Protein AF-A0A7C3HI53-F1 (afdb_monomer_lite)

pLDDT: mean 80.11, std 14.64, range [49.25, 96.56]

Radius of gyration: 20.48 Å; chains: 1; bounding box: 48×23×62 Å

Structure (mmCIF, N/CA/C/O backbone):
data_AF-A0A7C3HI53-F1
#
_entry.id   AF-A0A7C3HI53-F1
#
loop_
_atom_site.group_PDB
_atom_site.id
_atom_site.type_symbol
_atom_site.label_atom_id
_atom_site.label_alt_id
_atom_site.label_comp_id
_atom_site.label_asym_id
_atom_site.label_entity_id
_atom_site.label_seq_id
_atom_site.pdbx_PDB_ins_code
_atom_site.Cartn_x
_atom_site.Cartn_y
_atom_site.Cartn_z
_atom_site.occupancy
_atom_site.B_iso_or_equiv
_atom_site.auth_seq_id
_atom_site.auth_comp_id
_atom_site.auth_asym_id
_atom_site.auth_atom_id
_atom_site.pdbx_PDB_model_num
ATOM 1 N N . MET A 1 1 ? -2.998 -5.443 30.374 1.00 55.50 1 MET A N 1
ATOM 2 C CA . MET A 1 1 ? -2.233 -5.580 29.111 1.00 55.50 1 MET A CA 1
ATOM 3 C C . MET A 1 1 ? -2.636 -6.812 28.301 1.00 55.50 1 MET A C 1
ATOM 5 O O . MET A 1 1 ? -2.630 -6.747 27.083 1.00 55.50 1 MET A O 1
ATOM 9 N N . THR A 1 2 ? -3.048 -7.914 28.930 1.00 62.66 2 THR A N 1
ATOM 10 C CA . THR A 1 2 ? -3.534 -9.122 28.234 1.00 62.66 2 THR A CA 1
ATOM 11 C C . THR A 1 2 ? -4.876 -8.930 27.520 1.00 62.66 2 THR A C 1
ATOM 13 O O . THR A 1 2 ? -5.059 -9.437 26.419 1.00 62.66 2 THR A O 1
ATOM 16 N N . THR A 1 3 ? -5.798 -8.142 28.078 1.00 60.59 3 THR A N 1
ATOM 17 C CA . THR A 1 3 ? -7.141 -7.946 27.502 1.00 60.59 3 THR A CA 1
ATOM 18 C C . THR A 1 3 ? -7.122 -7.227 26.149 1.00 60.59 3 THR A C 1
ATOM 20 O O . THR A 1 3 ? -7.861 -7.604 25.247 1.00 60.59 3 THR A O 1
ATOM 23 N N . THR A 1 4 ? -6.245 -6.233 25.970 1.00 62.47 4 THR A N 1
ATOM 24 C CA . THR A 1 4 ? -6.103 -5.484 24.709 1.00 62.47 4 THR A CA 1
ATOM 25 C C . THR A 1 4 ? -5.615 -6.373 23.564 1.00 62.47 4 THR A C 1
ATOM 27 O O . THR A 1 4 ? -6.166 -6.300 22.472 1.00 62.47 4 THR A O 1
ATOM 30 N N . LEU A 1 5 ? -4.659 -7.274 23.825 1.00 67.00 5 LEU A N 1
ATOM 31 C CA . LEU A 1 5 ? -4.148 -8.223 22.825 1.00 67.00 5 LEU A CA 1
ATOM 32 C C . LEU A 1 5 ? -5.212 -9.234 22.378 1.00 67.00 5 LEU A C 1
ATOM 34 O O . LEU A 1 5 ? -5.300 -9.546 21.192 1.00 67.00 5 LEU A O 1
ATOM 38 N N . ILE A 1 6 ? -6.048 -9.707 23.307 1.00 68.62 6 ILE A N 1
ATOM 39 C CA . ILE A 1 6 ? -7.144 -10.636 22.996 1.00 68.62 6 ILE A CA 1
ATOM 40 C C . ILE A 1 6 ? -8.153 -9.972 22.050 1.00 68.62 6 ILE A C 1
ATOM 42 O O . ILE A 1 6 ? -8.532 -10.569 21.045 1.00 68.62 6 ILE A O 1
ATOM 46 N N . PHE A 1 7 ? -8.544 -8.720 22.313 1.00 62.34 7 PHE A N 1
ATOM 47 C CA . PHE A 1 7 ? -9.452 -7.984 21.426 1.00 62.34 7 PHE A CA 1
ATOM 48 C C . PHE A 1 7 ? -8.843 -7.710 20.046 1.00 62.34 7 PHE A C 1
ATOM 50 O O . PHE A 1 7 ? -9.544 -7.819 19.039 1.00 62.34 7 PHE A O 1
ATOM 57 N N . THR A 1 8 ? -7.541 -7.425 19.969 1.00 66.56 8 THR A N 1
ATOM 58 C CA . THR A 1 8 ? -6.834 -7.287 18.688 1.00 66.56 8 THR A CA 1
ATOM 59 C C . THR A 1 8 ? -6.851 -8.596 17.889 1.00 66.56 8 THR A C 1
ATOM 61 O O . THR A 1 8 ? -7.202 -8.586 16.710 1.00 66.56 8 THR A O 1
ATOM 64 N N . GLN A 1 9 ? -6.566 -9.740 18.522 1.00 67.62 9 GLN A N 1
ATOM 65 C CA . GLN A 1 9 ? -6.62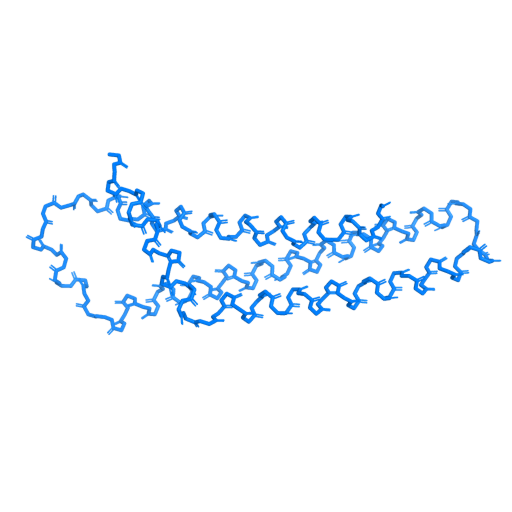5 -11.053 17.863 1.00 67.62 9 GLN A CA 1
ATOM 66 C C . GLN A 1 9 ? -8.045 -11.430 17.420 1.00 67.62 9 GLN A C 1
ATOM 68 O O . GLN A 1 9 ? -8.224 -11.962 16.324 1.00 67.62 9 GLN A O 1
ATOM 73 N N . LEU A 1 10 ? -9.055 -11.129 18.241 1.00 64.81 10 LEU A N 1
ATOM 74 C CA . LEU A 1 10 ? -10.459 -11.336 17.885 1.00 64.81 10 LEU A CA 1
ATOM 75 C C . LEU A 1 10 ? -10.852 -10.482 16.676 1.00 64.81 10 LEU A C 1
ATOM 77 O O . LEU A 1 10 ? -11.425 -11.017 15.736 1.00 64.81 10 LEU A O 1
ATOM 81 N N . THR A 1 11 ? -10.453 -9.209 16.641 1.00 68.62 11 THR A N 1
ATOM 82 C CA . THR A 1 11 ? -10.722 -8.301 15.510 1.00 68.62 11 THR A CA 1
ATOM 83 C C . THR A 1 11 ? -10.083 -8.804 14.211 1.00 68.62 11 THR A C 1
ATOM 85 O O . THR A 1 11 ? -10.726 -8.804 13.162 1.00 68.62 11 THR A O 1
ATOM 88 N N . ILE A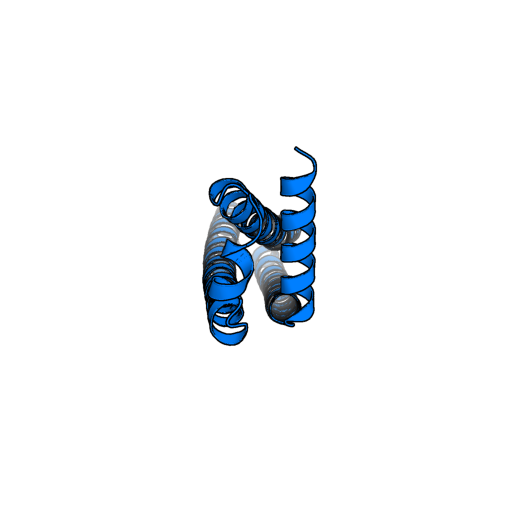 1 12 ? -8.839 -9.294 14.269 1.00 64.19 12 ILE A N 1
ATOM 89 C CA . ILE A 1 12 ? -8.154 -9.884 13.105 1.00 64.19 12 ILE A CA 1
ATOM 90 C C . ILE A 1 12 ? -8.906 -11.126 12.607 1.00 64.19 12 ILE A C 1
ATOM 92 O O . ILE A 1 12 ? -9.104 -11.302 11.403 1.00 64.19 12 ILE A O 1
ATOM 96 N N . ARG A 1 13 ? -9.367 -11.976 13.529 1.00 63.66 13 ARG A N 1
ATOM 97 C CA . ARG A 1 13 ? -10.094 -13.207 13.196 1.00 63.66 13 ARG A CA 1
ATOM 98 C C . ARG A 1 13 ? -11.494 -12.929 12.640 1.00 63.66 13 ARG A C 1
ATOM 100 O O . ARG A 1 13 ? -11.934 -13.618 11.720 1.00 63.66 13 ARG A O 1
ATOM 107 N N . GLU A 1 14 ? -12.158 -11.901 13.158 1.00 66.38 14 GLU A N 1
ATOM 108 C CA . GLU A 1 14 ? -13.433 -11.368 12.668 1.00 66.38 14 GLU A CA 1
ATOM 109 C C . GLU A 1 14 ? -13.286 -10.865 11.222 1.00 66.38 14 GLU A C 1
ATOM 111 O O . GLU A 1 14 ? -14.038 -11.269 10.331 1.00 66.38 14 GLU A O 1
ATOM 116 N N . ALA A 1 15 ? -12.252 -10.057 10.960 1.00 60.00 15 ALA A N 1
ATOM 117 C CA . ALA A 1 15 ? -11.953 -9.522 9.633 1.00 60.00 15 ALA A CA 1
ATOM 118 C C . ALA A 1 15 ? -11.625 -10.633 8.616 1.00 60.00 15 ALA A C 1
ATOM 120 O O . ALA A 1 15 ? -12.084 -10.582 7.473 1.00 60.00 15 ALA A O 1
ATOM 121 N N . GLN A 1 16 ? -10.899 -11.680 9.031 1.00 61.50 16 GLN A N 1
ATOM 122 C CA . GLN A 1 16 ? -10.616 -12.847 8.184 1.00 61.50 16 GLN A CA 1
ATOM 123 C C . GLN A 1 16 ? -11.876 -13.644 7.822 1.00 61.50 16 GLN A C 1
ATOM 125 O O . GLN A 1 16 ? -11.993 -14.129 6.694 1.00 61.50 16 GLN A O 1
ATOM 130 N N . ARG A 1 17 ? -12.839 -13.768 8.745 1.00 61.97 17 ARG A N 1
ATOM 131 C CA . ARG A 1 17 ? -14.092 -14.501 8.500 1.00 61.97 17 ARG A CA 1
ATOM 132 C C . ARG A 1 17 ? -15.004 -13.815 7.488 1.00 61.97 17 ARG A C 1
ATOM 134 O O . ARG A 1 17 ? -15.719 -14.505 6.765 1.00 61.97 17 ARG A O 1
ATOM 141 N N . ARG A 1 18 ? -14.959 -12.484 7.390 1.00 64.19 18 ARG A N 1
ATOM 142 C CA . ARG A 1 18 ? -15.847 -11.700 6.513 1.00 64.19 18 ARG A CA 1
ATOM 143 C C . ARG A 1 18 ? -15.482 -11.750 5.021 1.00 64.19 18 ARG A C 1
ATOM 145 O O . ARG A 1 18 ? -16.120 -11.062 4.236 1.00 64.19 18 ARG A O 1
ATOM 152 N N . LYS A 1 19 ? -14.494 -12.551 4.593 1.00 71.75 19 LYS A N 1
ATOM 153 C CA . LYS A 1 19 ? -13.991 -12.676 3.199 1.00 71.75 19 LYS A CA 1
ATOM 154 C C . LYS A 1 19 ? -13.421 -11.391 2.567 1.00 71.75 19 LYS A C 1
ATOM 156 O O . LYS A 1 19 ? -12.681 -11.501 1.597 1.00 71.75 19 LYS A O 1
ATOM 161 N N . ILE A 1 20 ? -13.675 -10.205 3.121 1.00 75.69 20 ILE A N 1
ATOM 162 C CA . ILE A 1 20 ? -13.203 -8.905 2.607 1.00 75.69 20 ILE A CA 1
ATOM 163 C C . ILE A 1 20 ? -11.673 -8.865 2.498 1.00 75.69 20 ILE A C 1
ATOM 165 O O . ILE A 1 20 ? -11.146 -8.450 1.469 1.00 75.69 20 ILE A O 1
ATOM 169 N N . LEU A 1 21 ? -10.958 -9.379 3.510 1.00 77.56 21 LEU A N 1
ATOM 170 C CA . LEU A 1 21 ? -9.494 -9.472 3.465 1.00 77.56 21 LEU A CA 1
ATOM 171 C C . LEU A 1 21 ? -9.003 -10.338 2.297 1.00 77.56 21 LEU A C 1
ATOM 173 O O . LEU A 1 21 ? -8.042 -9.973 1.629 1.00 77.56 21 LEU A O 1
ATOM 177 N N . TRP A 1 22 ? -9.680 -11.456 2.018 1.00 82.75 22 TRP A N 1
ATOM 178 C CA . TRP A 1 22 ? -9.333 -12.336 0.899 1.00 82.75 22 TRP A CA 1
ATOM 179 C C . TRP A 1 22 ? -9.588 -11.676 -0.452 1.00 82.75 22 TRP A C 1
ATOM 181 O O . TRP A 1 22 ? -8.764 -11.811 -1.351 1.00 82.75 22 TRP A O 1
ATOM 191 N N . VAL A 1 23 ? -10.691 -10.934 -0.585 1.00 85.44 23 VAL A N 1
ATOM 192 C CA . VAL A 1 23 ? -11.004 -10.188 -1.811 1.00 85.44 23 VAL A CA 1
ATOM 193 C C . VAL A 1 23 ? -9.932 -9.139 -2.088 1.00 85.44 23 VAL A C 1
ATOM 195 O O . VAL A 1 23 ? -9.406 -9.091 -3.196 1.00 85.44 23 VAL A O 1
ATOM 198 N N . GLY A 1 24 ? -9.556 -8.334 -1.091 1.00 86.56 24 GLY A N 1
ATOM 199 C CA . GLY A 1 24 ? -8.542 -7.304 -1.309 1.00 86.56 24 GLY A CA 1
ATOM 200 C C . GLY A 1 24 ? -7.119 -7.856 -1.460 1.00 86.56 24 GLY A C 1
ATOM 201 O O . GLY A 1 24 ? -6.327 -7.275 -2.201 1.00 86.56 24 GLY A O 1
ATOM 202 N N . LEU A 1 25 ? -6.799 -9.004 -0.849 1.00 88.44 25 LEU A N 1
ATOM 203 C CA . LEU A 1 25 ? -5.537 -9.709 -1.097 1.00 88.44 25 LEU A CA 1
ATOM 204 C C . LEU A 1 25 ? -5.482 -10.261 -2.526 1.00 88.44 25 LEU A C 1
ATOM 206 O O . LEU A 1 25 ? -4.480 -10.072 -3.208 1.00 88.44 25 LEU A O 1
ATOM 210 N N . LEU A 1 26 ? -6.568 -10.872 -3.010 1.00 92.06 26 LEU A N 1
ATOM 211 C CA . LEU A 1 26 ? -6.673 -11.344 -4.391 1.00 92.06 26 LEU A CA 1
ATOM 212 C C . LEU A 1 26 ? -6.565 -10.184 -5.389 1.00 92.06 26 LEU A C 1
ATOM 214 O O . LEU A 1 26 ? -5.802 -10.272 -6.343 1.00 92.06 26 LEU A O 1
ATOM 218 N N . MET A 1 27 ? -7.267 -9.078 -5.139 1.00 91.38 27 MET A N 1
ATOM 219 C CA . MET A 1 27 ? -7.200 -7.874 -5.970 1.00 91.38 27 MET A CA 1
ATOM 220 C C . MET A 1 27 ? -5.789 -7.270 -5.990 1.00 91.38 27 MET A C 1
ATOM 222 O O . MET A 1 27 ? -5.293 -6.909 -7.054 1.00 91.38 27 MET A O 1
ATOM 226 N N . GLY A 1 28 ? -5.111 -7.238 -4.839 1.00 93.31 28 GLY A N 1
ATOM 227 C CA . GLY A 1 28 ? -3.718 -6.809 -4.741 1.00 93.31 28 GLY A CA 1
ATOM 228 C C . GLY A 1 28 ? -2.748 -7.723 -5.492 1.00 93.31 28 GLY A C 1
ATOM 229 O O . GLY A 1 28 ? -1.856 -7.242 -6.181 1.00 93.31 28 GLY A O 1
ATOM 230 N N . LEU A 1 29 ? -2.951 -9.040 -5.419 1.00 95.00 29 LEU A N 1
ATOM 231 C CA . LEU A 1 29 ? -2.136 -10.022 -6.134 1.00 95.00 29 LEU A CA 1
ATOM 232 C C . LEU A 1 29 ? -2.326 -9.909 -7.652 1.00 95.00 29 LEU A C 1
ATOM 234 O O . LEU A 1 29 ? -1.346 -9.909 -8.393 1.00 95.00 29 LEU A O 1
ATOM 238 N N . VAL A 1 30 ? -3.570 -9.749 -8.113 1.00 96.31 30 VAL A N 1
ATOM 239 C CA . VAL A 1 30 ? -3.880 -9.493 -9.528 1.00 96.31 30 VAL A CA 1
ATOM 240 C C . VAL A 1 30 ? -3.215 -8.201 -9.999 1.00 96.31 30 VAL A C 1
ATOM 242 O O . VAL A 1 30 ? -2.595 -8.194 -11.059 1.00 96.31 30 VAL A O 1
ATOM 245 N N . PHE A 1 31 ? -3.291 -7.130 -9.205 1.00 95.69 31 PHE A N 1
ATOM 246 C CA . PHE A 1 31 ? -2.610 -5.874 -9.510 1.00 95.69 31 PHE A CA 1
ATOM 247 C C . PHE A 1 31 ? -1.092 -6.063 -9.649 1.00 95.69 31 PHE A C 1
ATOM 249 O O . PHE A 1 31 ? -0.531 -5.659 -10.663 1.00 95.69 31 PHE A O 1
ATOM 256 N N . LEU A 1 32 ? -0.439 -6.725 -8.686 1.00 95.81 32 LEU A N 1
ATOM 257 C CA . LEU A 1 32 ? 1.004 -6.983 -8.736 1.00 95.81 32 LEU A CA 1
ATOM 258 C C . LEU A 1 32 ? 1.399 -7.827 -9.952 1.00 95.81 32 LEU A C 1
ATOM 260 O O . LEU A 1 32 ? 2.393 -7.524 -10.602 1.00 95.81 32 LEU A O 1
ATOM 264 N N . ALA A 1 33 ? 0.613 -8.851 -10.294 1.00 96.12 33 ALA A N 1
ATOM 265 C CA . ALA A 1 33 ? 0.869 -9.681 -11.467 1.00 96.12 33 ALA A CA 1
ATOM 266 C C . ALA A 1 33 ? 0.765 -8.873 -12.770 1.00 96.12 33 ALA A C 1
ATOM 268 O O . ALA A 1 33 ? 1.651 -8.953 -13.618 1.00 96.12 33 ALA A O 1
ATOM 269 N N . LEU A 1 34 ? -0.287 -8.061 -12.918 1.00 95.75 34 LEU A N 1
ATOM 270 C CA . LEU A 1 34 ? -0.458 -7.195 -14.086 1.00 95.75 34 LEU A CA 1
ATOM 271 C C . LEU A 1 34 ? 0.655 -6.148 -14.182 1.00 95.75 34 LEU A C 1
ATOM 273 O O . LEU A 1 34 ? 1.192 -5.930 -15.267 1.00 95.75 34 LEU A O 1
ATOM 277 N N . PHE A 1 35 ? 1.025 -5.537 -13.054 1.00 94.88 35 PHE A N 1
ATOM 278 C CA . PHE A 1 35 ? 2.112 -4.566 -12.999 1.00 94.88 35 PHE A CA 1
ATOM 279 C C . PHE A 1 35 ? 3.453 -5.213 -13.362 1.00 94.88 35 PHE A C 1
ATOM 281 O O . PHE A 1 35 ? 4.169 -4.666 -14.189 1.00 94.88 35 PHE A O 1
ATOM 288 N N . ALA A 1 36 ? 3.764 -6.399 -12.827 1.00 94.94 36 ALA A N 1
ATOM 289 C CA . ALA A 1 36 ? 4.985 -7.139 -13.151 1.00 94.94 36 ALA A CA 1
ATOM 290 C C . ALA A 1 36 ? 5.091 -7.466 -14.642 1.00 94.94 36 ALA A C 1
ATOM 292 O O . ALA A 1 36 ? 6.132 -7.245 -15.257 1.00 94.94 36 ALA A O 1
ATOM 293 N N . VAL A 1 37 ? 4.000 -7.956 -15.234 1.00 95.44 37 VAL A N 1
ATOM 294 C CA . VAL A 1 37 ? 3.953 -8.284 -16.661 1.00 95.44 37 VAL A CA 1
ATOM 295 C C . VAL A 1 37 ? 4.123 -7.021 -17.510 1.00 95.44 37 VAL A C 1
ATOM 297 O O . VAL A 1 37 ? 4.955 -7.002 -18.414 1.00 95.44 37 VAL A O 1
ATOM 300 N N . GLY A 1 38 ? 3.383 -5.951 -17.201 1.00 92.88 38 GLY A N 1
ATOM 301 C CA . GLY A 1 38 ? 3.497 -4.677 -17.913 1.00 92.88 38 GLY A CA 1
ATOM 302 C C . GLY A 1 38 ? 4.895 -4.067 -17.803 1.00 92.88 38 GLY A C 1
ATOM 303 O O . GLY A 1 38 ? 5.469 -3.663 -18.811 1.00 92.88 38 GLY A O 1
ATOM 304 N N . PHE A 1 39 ? 5.468 -4.066 -16.600 1.00 93.00 39 PHE A N 1
ATOM 305 C CA . PHE A 1 39 ? 6.813 -3.564 -16.338 1.00 93.00 39 PHE A CA 1
ATOM 306 C C . PHE A 1 39 ? 7.871 -4.350 -17.120 1.00 93.00 39 PHE A C 1
ATOM 308 O O . PHE A 1 39 ? 8.700 -3.744 -17.794 1.00 93.00 39 PHE A O 1
ATOM 315 N N . HIS A 1 40 ? 7.792 -5.686 -17.121 1.00 92.62 40 HIS A N 1
ATOM 316 C CA . HIS A 1 40 ? 8.723 -6.537 -17.861 1.00 92.62 40 HIS A CA 1
ATOM 317 C C . HIS A 1 40 ? 8.715 -6.246 -19.368 1.00 92.62 40 HIS A C 1
ATOM 319 O O . HIS A 1 40 ? 9.779 -6.109 -19.968 1.00 92.62 40 HIS A O 1
ATOM 325 N N . TYR A 1 41 ? 7.532 -6.111 -19.977 1.00 92.69 41 TYR A N 1
ATOM 326 C CA . TYR A 1 41 ? 7.433 -5.799 -21.406 1.00 92.69 41 TYR A CA 1
ATOM 327 C C . TYR A 1 41 ? 7.953 -4.404 -21.746 1.00 92.69 41 TYR A C 1
ATOM 329 O O . TYR A 1 41 ? 8.602 -4.244 -22.776 1.00 92.69 41 TYR A O 1
ATOM 337 N N . ILE A 1 42 ? 7.691 -3.408 -20.893 1.00 90.62 42 ILE A N 1
ATOM 338 C CA . ILE A 1 42 ? 8.186 -2.048 -21.118 1.00 90.62 42 ILE A CA 1
ATOM 339 C C . ILE A 1 42 ? 9.713 -2.042 -21.048 1.00 90.62 42 ILE A C 1
ATOM 341 O O . ILE A 1 42 ? 10.351 -1.630 -22.010 1.00 90.62 42 ILE A O 1
ATOM 345 N N . VAL A 1 43 ? 10.302 -2.566 -19.968 1.00 88.06 43 VAL A N 1
ATOM 346 C CA . VAL A 1 43 ? 11.763 -2.590 -19.781 1.00 88.06 43 VAL A CA 1
ATOM 347 C C . VAL A 1 43 ? 12.467 -3.363 -20.902 1.00 88.06 43 VAL A C 1
ATOM 349 O O . VAL A 1 43 ? 13.458 -2.879 -21.444 1.00 88.06 43 VAL A O 1
ATOM 352 N N . ALA A 1 44 ? 11.922 -4.509 -21.325 1.00 88.81 44 ALA A N 1
ATOM 353 C CA . ALA A 1 44 ? 12.495 -5.302 -22.416 1.00 88.81 44 ALA A CA 1
ATOM 354 C C . ALA A 1 44 ? 12.528 -4.563 -23.769 1.00 88.81 44 ALA A C 1
ATOM 356 O O . ALA A 1 44 ? 13.374 -4.857 -24.618 1.00 88.81 44 ALA A O 1
ATOM 357 N N . GLU A 1 45 ? 11.602 -3.628 -23.989 1.00 87.25 45 GLU A N 1
ATOM 358 C CA . GLU A 1 45 ? 11.596 -2.780 -25.180 1.00 87.25 45 GLU A CA 1
ATOM 359 C C . GLU A 1 45 ? 12.548 -1.586 -25.022 1.00 87.25 45 GLU A C 1
ATOM 361 O O . GLU A 1 45 ? 13.227 -1.199 -25.974 1.00 87.25 45 GLU A O 1
ATOM 366 N N . MET A 1 46 ? 12.670 -1.046 -23.806 1.00 87.25 46 MET A N 1
ATOM 367 C CA . MET A 1 46 ? 13.594 0.048 -23.501 1.00 87.25 46 MET A CA 1
ATOM 368 C C . MET A 1 46 ? 15.055 -0.338 -23.722 1.00 87.25 46 MET A C 1
ATOM 370 O O . MET A 1 46 ? 15.787 0.442 -24.327 1.00 87.25 46 MET A O 1
ATOM 374 N N . ASP A 1 47 ? 15.461 -1.548 -23.335 1.00 82.31 47 ASP A N 1
ATOM 375 C CA . ASP A 1 47 ? 16.839 -2.034 -23.519 1.00 82.31 47 ASP A CA 1
ATOM 376 C C 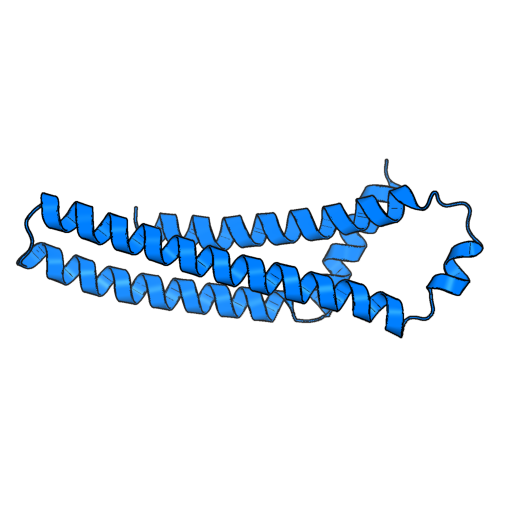. ASP A 1 47 ? 17.305 -2.017 -24.988 1.00 82.31 47 ASP A C 1
ATOM 378 O O . ASP A 1 47 ? 18.505 -1.999 -25.266 1.00 82.31 47 ASP A O 1
ATOM 382 N N . LYS A 1 48 ? 16.370 -2.018 -25.947 1.00 81.31 48 LYS A N 1
ATOM 383 C CA . LYS A 1 48 ? 16.679 -2.025 -27.383 1.00 81.31 48 LYS A CA 1
ATOM 384 C C . LYS A 1 48 ? 16.763 -0.633 -28.004 1.00 81.31 48 LYS A C 1
ATOM 386 O O . LYS A 1 48 ? 17.462 -0.476 -29.005 1.00 81.31 48 LYS A O 1
ATOM 391 N N . TYR A 1 49 ? 16.030 0.344 -27.469 1.00 79.88 49 TYR A N 1
ATOM 392 C CA . TYR A 1 49 ? 15.779 1.619 -28.156 1.00 79.88 49 TYR A CA 1
ATOM 393 C C . TYR A 1 49 ? 16.026 2.868 -27.303 1.00 79.88 49 TYR A C 1
ATOM 395 O O . TYR A 1 49 ? 16.191 3.947 -27.872 1.00 79.88 49 TYR A O 1
ATOM 403 N N . ALA A 1 50 ? 16.052 2.752 -25.975 1.00 82.94 50 ALA A N 1
ATOM 404 C CA . ALA A 1 50 ? 16.111 3.895 -25.072 1.00 82.94 50 ALA A CA 1
ATOM 405 C C . ALA A 1 50 ? 17.540 4.199 -24.604 1.00 82.94 50 ALA A C 1
ATOM 407 O O . ALA A 1 50 ? 18.375 3.315 -24.407 1.00 82.94 50 ALA A O 1
ATOM 408 N N . SER A 1 51 ? 17.811 5.483 -24.378 1.00 88.81 51 SER A N 1
ATOM 409 C CA . SER A 1 51 ? 19.022 5.915 -23.675 1.00 88.81 51 SER A CA 1
ATOM 410 C C . SER A 1 51 ? 18.928 5.612 -22.170 1.00 88.81 51 SER A C 1
ATOM 412 O O . SER A 1 51 ? 17.833 5.492 -21.621 1.00 88.81 51 SER A O 1
ATOM 414 N N . LEU A 1 52 ? 20.071 5.527 -21.473 1.00 85.25 52 LEU A N 1
ATOM 415 C CA . LEU A 1 52 ? 20.104 5.253 -20.025 1.00 85.25 52 LEU A CA 1
ATOM 416 C C . LEU A 1 52 ? 19.293 6.283 -19.212 1.00 85.25 52 LEU A C 1
ATOM 418 O O . LEU A 1 52 ? 18.619 5.926 -18.250 1.00 85.25 52 LEU A O 1
ATOM 422 N N . GLU A 1 53 ? 19.335 7.556 -19.608 1.00 88.75 53 GLU A N 1
ATOM 423 C CA . GLU A 1 53 ? 18.593 8.641 -18.950 1.00 88.75 53 GLU A CA 1
ATOM 424 C C . GLU A 1 53 ? 17.073 8.484 -19.120 1.00 88.75 53 GLU A C 1
ATOM 426 O O . GLU A 1 53 ? 16.297 8.658 -18.175 1.00 88.75 53 GLU A O 1
ATOM 431 N N . GLU A 1 54 ? 16.644 8.079 -20.313 1.00 88.25 54 GLU A N 1
ATOM 432 C CA . GLU A 1 54 ? 15.241 7.836 -20.636 1.00 88.25 54 GLU A CA 1
ATOM 433 C C . GLU A 1 54 ? 14.705 6.584 -19.919 1.00 88.25 54 GLU A C 1
ATOM 435 O O . GLU A 1 54 ? 13.610 6.620 -19.353 1.00 88.25 54 GLU A O 1
ATOM 440 N N . ALA A 1 55 ? 15.516 5.520 -19.830 1.00 87.88 55 ALA A N 1
ATOM 441 C CA . ALA A 1 55 ? 15.233 4.308 -19.053 1.00 87.88 55 ALA A CA 1
ATOM 442 C C . ALA A 1 55 ? 15.000 4.588 -17.566 1.00 87.88 55 ALA A C 1
ATOM 444 O O . ALA A 1 55 ? 13.997 4.144 -16.996 1.00 87.88 55 ALA A O 1
ATOM 445 N N . LEU A 1 56 ? 15.880 5.374 -16.943 1.00 88.56 56 LEU A N 1
ATOM 446 C CA . LEU A 1 56 ? 15.736 5.764 -15.540 1.00 88.56 56 LEU A CA 1
ATOM 447 C C . LEU A 1 56 ? 14.482 6.616 -15.308 1.00 88.56 56 LEU A C 1
ATOM 449 O O . LEU A 1 56 ? 13.756 6.398 -14.336 1.00 88.56 56 LEU A O 1
ATOM 453 N N . THR A 1 57 ? 14.199 7.551 -16.219 1.00 90.94 57 THR A N 1
ATOM 454 C CA . THR A 1 57 ? 13.027 8.432 -16.121 1.00 90.94 57 THR A CA 1
ATOM 455 C C . THR A 1 57 ? 11.726 7.638 -16.210 1.00 90.94 57 THR A C 1
ATOM 457 O O . THR A 1 57 ? 10.861 7.767 -15.342 1.00 90.94 57 THR A O 1
ATOM 460 N N . ILE A 1 58 ? 11.591 6.772 -17.216 1.00 90.12 58 ILE A N 1
ATOM 461 C CA . ILE A 1 58 ? 10.377 5.971 -17.419 1.00 90.12 58 ILE A CA 1
ATOM 462 C C . ILE A 1 58 ? 10.176 4.981 -16.267 1.00 90.12 58 ILE A C 1
ATOM 464 O O . ILE A 1 58 ? 9.062 4.869 -15.752 1.00 90.12 58 ILE A O 1
ATOM 468 N N . THR A 1 59 ? 11.246 4.338 -15.793 1.00 91.25 59 THR A N 1
ATOM 469 C CA . THR A 1 59 ? 11.191 3.440 -14.627 1.00 91.25 59 THR A CA 1
ATOM 470 C C . THR A 1 59 ? 10.714 4.176 -13.372 1.00 91.25 59 THR A C 1
ATOM 472 O O . THR A 1 59 ? 9.838 3.682 -12.661 1.00 91.25 59 THR A O 1
ATOM 475 N N . GLY A 1 60 ? 11.219 5.390 -13.123 1.00 91.88 60 GLY A N 1
ATOM 476 C CA . GLY A 1 60 ? 10.782 6.226 -12.001 1.00 91.88 60 GLY A CA 1
ATOM 477 C C . GLY A 1 60 ? 9.312 6.650 -12.099 1.00 91.88 60 GLY A C 1
ATOM 478 O O . GLY A 1 60 ? 8.585 6.612 -11.101 1.00 91.88 60 GLY A O 1
ATOM 479 N N . VAL A 1 61 ? 8.845 6.999 -13.302 1.00 93.19 61 VAL A N 1
ATOM 480 C CA . VAL A 1 61 ? 7.431 7.326 -13.557 1.00 93.19 61 VAL A CA 1
ATOM 481 C C . VAL A 1 61 ? 6.536 6.104 -13.329 1.00 93.19 61 VAL A C 1
ATOM 483 O O . VAL A 1 61 ? 5.514 6.225 -12.654 1.00 93.19 61 VAL A O 1
ATOM 486 N N . LEU A 1 62 ? 6.931 4.925 -13.817 1.00 93.12 62 LEU A N 1
ATOM 487 C CA . LEU A 1 62 ? 6.209 3.662 -13.614 1.00 93.12 62 LEU A CA 1
ATOM 488 C C . LEU A 1 62 ? 6.130 3.273 -12.138 1.00 93.12 62 LEU A C 1
ATOM 490 O O . LEU A 1 62 ? 5.052 2.918 -11.664 1.00 93.12 62 LEU A O 1
ATOM 494 N N . LEU A 1 63 ? 7.239 3.383 -11.401 1.00 94.12 63 LEU A N 1
ATOM 495 C CA . LEU A 1 63 ? 7.270 3.129 -9.961 1.00 94.12 63 LEU A CA 1
ATOM 496 C C . LEU A 1 63 ? 6.319 4.074 -9.221 1.00 94.12 63 LEU A C 1
ATOM 498 O O . LEU A 1 63 ? 5.509 3.632 -8.409 1.00 94.12 63 LEU A O 1
ATOM 502 N N . THR A 1 64 ? 6.381 5.369 -9.533 1.00 95.19 64 THR A N 1
ATOM 503 C CA . THR A 1 64 ? 5.524 6.383 -8.907 1.00 95.19 64 THR A CA 1
ATOM 504 C C . THR A 1 64 ? 4.047 6.123 -9.213 1.00 95.19 64 THR A C 1
ATOM 506 O O . THR A 1 64 ? 3.217 6.132 -8.305 1.00 95.19 64 THR A O 1
ATOM 509 N N . ALA A 1 65 ? 3.708 5.818 -10.469 1.00 95.00 65 ALA A N 1
ATOM 510 C CA . ALA A 1 65 ? 2.351 5.452 -10.871 1.00 95.00 65 ALA A CA 1
ATOM 511 C C . ALA A 1 65 ? 1.866 4.171 -10.167 1.00 95.00 65 ALA A C 1
ATOM 513 O O . ALA A 1 65 ? 0.726 4.111 -9.701 1.00 95.00 65 ALA A O 1
ATOM 514 N N . GLY A 1 66 ? 2.742 3.171 -10.032 1.00 94.62 66 GLY A N 1
ATOM 515 C CA . GLY A 1 66 ? 2.475 1.950 -9.278 1.00 94.62 66 GLY A CA 1
ATOM 516 C C . GLY A 1 66 ? 2.181 2.231 -7.803 1.00 94.62 66 GLY A C 1
ATOM 517 O O . GLY A 1 66 ? 1.212 1.701 -7.266 1.00 94.62 66 GLY A O 1
ATOM 518 N N . LEU A 1 67 ? 2.948 3.117 -7.160 1.00 95.44 67 LEU A N 1
ATOM 519 C CA . LEU A 1 67 ? 2.723 3.516 -5.766 1.00 95.44 67 LEU A CA 1
ATOM 520 C C . LEU A 1 67 ? 1.396 4.264 -5.577 1.00 95.44 67 LEU A C 1
ATOM 522 O O . LEU A 1 67 ? 0.705 4.011 -4.594 1.00 95.44 67 LEU A O 1
ATOM 526 N N . TYR A 1 68 ? 0.991 5.116 -6.525 1.00 96.56 68 TYR A N 1
ATOM 527 C CA . TYR A 1 68 ? -0.339 5.740 -6.499 1.00 96.56 68 TYR A CA 1
ATOM 528 C C . TYR A 1 68 ? -1.471 4.714 -6.628 1.00 96.56 68 TYR A C 1
ATOM 530 O O . TYR A 1 68 ? -2.497 4.829 -5.957 1.00 96.56 68 TYR A O 1
ATOM 538 N N . ALA A 1 69 ? -1.295 3.686 -7.461 1.00 95.06 69 ALA A N 1
ATOM 539 C CA . ALA A 1 69 ? -2.264 2.599 -7.548 1.00 95.06 69 ALA A CA 1
ATOM 540 C C . ALA A 1 69 ? -2.327 1.785 -6.241 1.00 95.06 69 ALA A C 1
ATOM 542 O O . ALA A 1 69 ? -3.420 1.436 -5.789 1.00 95.06 69 ALA A O 1
ATOM 543 N N . VAL A 1 70 ? -1.180 1.534 -5.596 1.00 95.50 70 VAL A N 1
ATOM 544 C CA . VAL A 1 70 ? -1.122 0.916 -4.261 1.00 95.50 70 VAL A CA 1
ATOM 545 C C . VAL A 1 70 ? -1.859 1.767 -3.226 1.00 95.50 7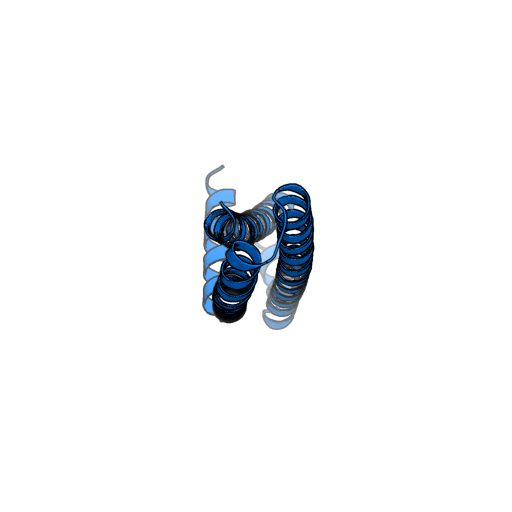0 VAL A C 1
ATOM 547 O O . VAL A 1 70 ? -2.664 1.219 -2.475 1.00 95.50 70 VAL A O 1
ATOM 550 N N . ASP A 1 71 ? -1.645 3.084 -3.210 1.00 95.81 71 ASP A N 1
ATOM 551 C CA . ASP A 1 71 ? -2.347 4.011 -2.312 1.00 95.81 71 ASP A CA 1
ATOM 552 C C . ASP A 1 71 ? -3.871 3.909 -2.479 1.00 95.81 71 ASP A C 1
ATOM 554 O O . ASP A 1 71 ? -4.601 3.696 -1.509 1.00 95.81 71 ASP A O 1
ATOM 558 N N . LEU A 1 72 ? -4.354 3.911 -3.725 1.00 95.62 72 LEU A N 1
ATOM 559 C CA . LEU A 1 72 ? -5.773 3.733 -4.025 1.00 95.62 72 LEU A CA 1
ATOM 560 C C . LEU A 1 72 ? -6.322 2.400 -3.487 1.00 95.62 72 LEU A C 1
ATOM 562 O O . LEU A 1 72 ? -7.385 2.379 -2.864 1.00 95.62 72 LEU A O 1
ATOM 566 N N . LEU A 1 73 ? -5.604 1.289 -3.675 1.00 92.94 73 LEU A N 1
ATOM 567 C CA . LEU A 1 73 ? -6.015 -0.022 -3.155 1.00 92.94 73 LEU A CA 1
ATOM 568 C C . LEU A 1 73 ? -6.061 -0.050 -1.622 1.00 92.94 73 LEU A C 1
ATOM 570 O O . LEU A 1 73 ? -6.989 -0.614 -1.035 1.00 92.94 73 LEU A O 1
ATOM 574 N N . VAL A 1 74 ? -5.078 0.567 -0.969 1.00 93.38 74 VAL A N 1
ATOM 575 C CA . VAL A 1 74 ? -4.993 0.654 0.494 1.00 93.38 74 VAL A CA 1
ATOM 576 C C . VAL A 1 74 ? -6.141 1.490 1.053 1.00 93.38 74 VAL A C 1
ATOM 578 O O . VAL A 1 74 ? -6.782 1.064 2.015 1.00 93.38 74 VAL A O 1
ATOM 581 N N . ILE A 1 75 ? -6.449 2.634 0.437 1.00 93.19 75 ILE A N 1
ATOM 582 C CA . ILE A 1 75 ? -7.573 3.489 0.837 1.00 93.19 75 ILE A CA 1
ATOM 583 C C . ILE A 1 75 ? -8.896 2.734 0.680 1.00 93.19 75 ILE A C 1
ATOM 585 O O . ILE A 1 75 ? -9.712 2.731 1.605 1.00 93.19 75 ILE A O 1
ATOM 589 N N . LEU A 1 76 ? -9.099 2.034 -0.441 1.00 92.06 76 LEU A N 1
ATOM 590 C CA . LEU A 1 76 ? -10.292 1.208 -0.646 1.00 92.06 76 LEU A CA 1
ATOM 591 C C . LEU A 1 76 ? -10.416 0.122 0.430 1.00 92.06 76 LEU A C 1
ATOM 593 O O . LEU A 1 76 ? -11.487 -0.044 1.015 1.00 92.06 76 LEU A O 1
ATOM 597 N N . MET A 1 77 ? -9.322 -0.575 0.747 1.00 89.31 77 MET A N 1
ATOM 598 C CA . MET A 1 77 ? -9.298 -1.569 1.820 1.00 89.31 77 MET A CA 1
ATOM 599 C C . MET A 1 77 ? -9.639 -0.940 3.179 1.00 89.31 77 MET A C 1
ATOM 601 O O . MET A 1 77 ? -10.456 -1.487 3.921 1.00 89.31 77 MET A O 1
ATOM 605 N N . ALA A 1 78 ? -9.060 0.218 3.504 1.00 89.38 78 ALA A N 1
ATOM 606 C CA . ALA A 1 78 ? -9.320 0.926 4.755 1.00 89.38 78 ALA A CA 1
ATOM 607 C C . ALA A 1 78 ? -10.798 1.311 4.899 1.00 89.38 78 ALA A C 1
ATOM 609 O O . ALA A 1 78 ? -11.395 1.086 5.956 1.00 89.38 78 ALA A O 1
ATOM 610 N N . VAL A 1 79 ? -11.411 1.818 3.827 1.00 88.50 79 VAL A N 1
ATOM 611 C CA . VAL A 1 79 ? -12.840 2.154 3.800 1.00 88.50 79 VAL A CA 1
ATOM 612 C C . VAL A 1 79 ? -13.699 0.899 3.963 1.00 88.50 79 VAL A C 1
ATOM 614 O O . VAL A 1 79 ? -14.595 0.887 4.806 1.00 88.50 79 VAL A O 1
ATOM 617 N N . LEU A 1 80 ? -13.412 -0.182 3.232 1.00 84.50 80 LEU A N 1
ATOM 618 C CA . LEU A 1 80 ? -14.176 -1.433 3.322 1.00 84.50 80 LEU A CA 1
ATOM 619 C C . LEU A 1 80 ? -14.096 -2.069 4.715 1.00 84.50 80 LEU A C 1
ATOM 621 O O . LEU A 1 80 ? -15.113 -2.520 5.244 1.00 84.50 80 LEU A O 1
ATOM 625 N N . ILE A 1 81 ? -12.909 -2.079 5.327 1.00 82.19 81 ILE A N 1
ATOM 626 C CA . ILE A 1 81 ? -12.715 -2.564 6.698 1.00 82.19 81 ILE A CA 1
ATOM 627 C C . ILE A 1 81 ? -13.492 -1.689 7.686 1.00 82.19 81 ILE A C 1
ATOM 629 O O . ILE A 1 81 ? -14.163 -2.224 8.567 1.00 82.19 81 ILE A O 1
ATOM 633 N N . SER A 1 82 ? -13.447 -0.364 7.523 1.00 81.12 82 SER A N 1
ATOM 634 C CA . SER A 1 82 ? -14.197 0.573 8.365 1.00 81.12 82 SER A CA 1
ATOM 635 C C . SER A 1 82 ? -15.706 0.321 8.283 1.00 81.12 82 SER A C 1
ATOM 637 O O . SER A 1 82 ? -16.369 0.156 9.307 1.00 81.12 82 SER A O 1
ATOM 639 N N . VAL A 1 83 ? -16.248 0.170 7.071 1.00 78.69 83 VAL A N 1
ATOM 640 C CA . VAL A 1 83 ? -17.668 -0.149 6.857 1.00 78.69 83 VAL A CA 1
ATOM 641 C C . VAL A 1 83 ? -18.030 -1.505 7.463 1.00 78.69 83 VAL A C 1
ATOM 643 O O . VAL A 1 83 ? -19.052 -1.615 8.134 1.00 78.69 83 VAL A O 1
ATOM 646 N N . ALA A 1 84 ? -17.188 -2.526 7.290 1.00 70.62 84 ALA A N 1
ATOM 647 C CA . ALA A 1 84 ? -17.413 -3.850 7.872 1.00 70.62 84 ALA A CA 1
ATOM 648 C C . ALA A 1 84 ? -17.366 -3.847 9.407 1.00 70.62 84 ALA A C 1
ATOM 650 O O . ALA A 1 84 ? -18.067 -4.631 10.049 1.00 70.62 84 ALA A O 1
ATOM 651 N N . ALA A 1 85 ? -16.549 -2.968 9.990 1.00 70.44 85 ALA A N 1
ATOM 652 C CA . ALA A 1 85 ? -16.465 -2.769 11.428 1.00 70.44 85 ALA A CA 1
ATOM 653 C C . ALA A 1 85 ? -17.720 -2.089 11.986 1.00 70.44 85 ALA A C 1
ATOM 655 O O . ALA A 1 85 ? -18.179 -2.466 13.060 1.00 70.44 85 ALA A O 1
ATOM 656 N N . VAL A 1 86 ? -18.262 -1.103 11.262 1.00 70.06 86 VAL A N 1
ATOM 657 C CA . VAL A 1 86 ? -19.488 -0.385 11.641 1.00 70.06 86 VAL A CA 1
ATOM 658 C C . VAL A 1 86 ? -20.719 -1.275 11.450 1.00 70.06 86 VAL A C 1
ATOM 660 O O . VAL A 1 86 ? -21.553 -1.365 12.346 1.00 70.06 86 VAL A O 1
ATOM 663 N N . SER A 1 87 ? -20.822 -1.996 10.328 1.00 61.25 87 SER A N 1
ATOM 664 C CA . SER A 1 87 ? -21.966 -2.878 10.061 1.00 61.25 87 SER A CA 1
ATOM 665 C C . SER A 1 87 ? -22.041 -4.056 11.029 1.00 61.25 87 SER A C 1
ATOM 667 O O . SER A 1 87 ? -23.131 -4.417 11.460 1.00 61.25 87 SER A O 1
ATOM 669 N N . GLY A 1 88 ? -20.893 -4.610 11.439 1.00 58.53 88 GLY A N 1
ATOM 670 C CA . GLY A 1 88 ? -20.843 -5.667 12.448 1.00 58.53 88 GLY A CA 1
ATOM 671 C C . GLY A 1 88 ? -21.353 -5.239 13.825 1.00 58.53 88 GLY A C 1
ATOM 672 O O . GLY A 1 88 ? -21.927 -6.062 14.530 1.00 58.53 88 GLY A O 1
ATOM 673 N N . GLU A 1 89 ? -21.196 -3.965 14.193 1.00 60.50 89 GLU A N 1
ATOM 674 C CA . GLU A 1 89 ? -21.726 -3.424 15.453 1.00 60.50 89 GLU A CA 1
ATOM 675 C C . GLU A 1 89 ? -23.226 -3.112 15.374 1.00 60.50 89 GLU A C 1
ATOM 677 O O . GLU A 1 89 ? -23.933 -3.257 16.372 1.00 60.50 89 GLU A O 1
ATOM 682 N N . ILE A 1 90 ? -23.723 -2.728 14.193 1.00 57.56 90 ILE A N 1
ATOM 683 C CA . ILE A 1 90 ? -25.150 -2.462 13.953 1.00 57.56 90 ILE A CA 1
ATOM 684 C C . ILE A 1 90 ? -25.955 -3.770 13.944 1.00 57.56 90 ILE A C 1
ATOM 686 O O . ILE A 1 90 ? -27.028 -3.837 14.536 1.00 57.56 90 ILE A O 1
ATOM 690 N N . GLU A 1 91 ? -25.432 -4.821 13.309 1.00 53.00 91 GLU A N 1
ATOM 691 C CA . GLU A 1 91 ? -26.126 -6.105 13.144 1.00 53.00 91 GLU A CA 1
ATOM 692 C C . GLU A 1 91 ? -26.194 -6.922 14.446 1.00 53.00 91 GLU A C 1
ATOM 694 O O . GLU A 1 91 ? -27.095 -7.738 14.627 1.00 53.00 91 GLU A O 1
ATOM 699 N N . SER A 1 92 ? -25.268 -6.701 15.386 1.00 52.53 92 SER A N 1
ATOM 700 C CA . SER A 1 92 ? -25.164 -7.554 16.570 1.00 52.53 92 SER A CA 1
ATOM 701 C C . SER A 1 92 ? -26.038 -7.124 17.755 1.00 52.53 92 SER A C 1
ATOM 703 O O . SER A 1 92 ? -26.065 -7.854 18.750 1.00 52.53 92 SER A O 1
ATOM 705 N N . HIS A 1 93 ? -26.697 -5.951 17.721 1.00 54.31 93 HIS A N 1
ATOM 706 C CA . HIS A 1 93 ? -27.398 -5.346 18.877 1.00 54.31 93 HIS A CA 1
ATOM 707 C C . HIS A 1 93 ? -26.601 -5.439 20.208 1.00 54.31 93 HIS A C 1
ATOM 709 O O . HIS A 1 93 ? -27.152 -5.359 21.303 1.00 54.31 93 HIS A O 1
ATOM 715 N N . THR A 1 94 ? -25.275 -5.631 20.154 1.00 53.09 94 THR A N 1
ATOM 716 C CA . THR A 1 94 ? -24.465 -5.999 21.333 1.00 53.09 94 THR A CA 1
ATOM 717 C C . THR A 1 94 ? -24.023 -4.765 22.118 1.00 53.09 94 THR A C 1
ATOM 719 O O . THR A 1 94 ? -23.487 -4.891 23.220 1.00 53.09 94 THR A O 1
ATOM 722 N N . VAL A 1 95 ? -24.307 -3.566 21.597 1.00 52.34 95 VAL A N 1
ATOM 723 C CA . VAL A 1 95 ? -24.128 -2.303 22.325 1.00 52.34 95 VAL A CA 1
ATOM 724 C C . VAL A 1 95 ? -24.899 -2.333 23.655 1.00 52.34 95 VAL A C 1
ATOM 726 O O . VAL A 1 95 ? -24.359 -1.873 24.659 1.00 52.34 95 VAL A O 1
ATOM 729 N N . ASP A 1 96 ? -26.070 -2.983 23.706 1.00 49.84 96 ASP A N 1
ATOM 730 C CA . ASP A 1 96 ? -26.894 -3.070 24.923 1.00 49.84 96 ASP A CA 1
ATOM 731 C C . ASP A 1 96 ? -26.427 -4.144 25.925 1.00 49.84 96 ASP A C 1
ATOM 733 O O . ASP A 1 96 ? -26.611 -3.990 27.132 1.00 49.84 96 ASP A O 1
ATOM 737 N N . VAL A 1 97 ? -25.748 -5.209 25.479 1.00 52.12 97 VAL A N 1
ATOM 738 C CA . VAL A 1 97 ? -25.281 -6.293 26.373 1.00 52.12 97 VAL A CA 1
ATOM 739 C C . VAL A 1 97 ? -23.924 -5.964 27.013 1.00 52.12 97 VAL A C 1
ATOM 741 O O . VAL A 1 97 ? -23.643 -6.382 28.140 1.00 52.12 97 VAL A O 1
ATOM 744 N N . LEU A 1 98 ? -23.086 -5.159 26.350 1.00 50.41 98 LEU A N 1
ATOM 745 C CA . LEU A 1 98 ? -21.728 -4.840 26.813 1.00 50.41 98 LEU A CA 1
ATOM 746 C C . LEU A 1 98 ? -21.688 -3.894 28.032 1.00 50.41 98 LEU A C 1
ATOM 748 O O . LEU A 1 98 ? -20.656 -3.789 28.694 1.00 50.41 98 LEU A O 1
ATOM 752 N N . VAL A 1 99 ? -22.813 -3.256 28.377 1.00 49.25 99 VAL A N 1
ATOM 753 C CA . VAL A 1 99 ? -22.949 -2.353 29.538 1.00 49.25 99 VAL A CA 1
ATOM 754 C C . VAL A 1 99 ? -22.906 -3.104 30.881 1.00 49.25 99 VAL A C 1
ATOM 756 O O . VAL A 1 99 ? -22.668 -2.495 31.921 1.00 49.25 99 VAL A O 1
ATOM 759 N N . THR A 1 100 ? -23.062 -4.432 30.886 1.00 52.59 100 THR A N 1
ATOM 760 C CA . THR A 1 100 ? -23.134 -5.229 32.127 1.00 52.59 100 THR A CA 1
ATOM 761 C C . THR A 1 100 ? -21.782 -5.707 32.679 1.00 52.59 100 THR A C 1
ATOM 763 O O . THR A 1 100 ? -21.729 -6.175 33.816 1.00 52.59 100 THR A O 1
ATOM 766 N N . LYS A 1 101 ? -20.668 -5.565 31.940 1.00 49.28 101 LYS A N 1
ATOM 767 C CA . LYS A 1 101 ? -19.314 -5.908 32.430 1.00 49.28 101 LYS A CA 1
ATOM 768 C C . LYS A 1 101 ? -18.473 -4.647 32.677 1.00 49.28 101 LYS A C 1
ATOM 770 O O . LYS A 1 101 ? -18.439 -3.776 31.809 1.00 49.28 101 LYS A O 1
ATOM 775 N N . PRO A 1 102 ? -17.720 -4.551 33.794 1.00 54.94 102 PRO A N 1
ATOM 776 C CA . PRO A 1 102 ? -16.922 -3.374 34.132 1.00 54.94 102 PRO A CA 1
ATOM 777 C C . PRO A 1 102 ? -15.618 -3.362 33.317 1.00 54.94 102 PRO A C 1
ATOM 779 O O . PRO A 1 102 ? -14.527 -3.563 33.846 1.00 54.94 102 PRO A O 1
ATOM 782 N N . ILE A 1 103 ? -15.724 -3.167 32.002 1.00 60.41 103 ILE A N 1
ATOM 783 C CA . ILE A 1 103 ? -14.584 -3.042 31.088 1.00 60.41 103 ILE A CA 1
ATOM 784 C C . ILE A 1 103 ? -14.503 -1.581 30.642 1.00 60.41 103 ILE A C 1
ATOM 786 O O . ILE A 1 103 ? -15.489 -1.002 30.189 1.00 60.41 103 ILE A O 1
ATOM 790 N N . HIS A 1 104 ? -13.335 -0.954 30.783 1.00 65.19 104 HIS A N 1
ATOM 791 C CA . HIS A 1 104 ? -13.147 0.436 30.362 1.00 65.19 104 HIS A CA 1
ATOM 792 C C . HIS A 1 104 ? -13.288 0.562 28.835 1.00 65.19 104 HIS A C 1
ATOM 794 O O . HIS A 1 104 ? -12.526 -0.055 28.089 1.00 65.19 104 HIS A O 1
ATOM 800 N N . ARG A 1 105 ? -14.229 1.403 28.374 1.00 67.44 105 ARG A N 1
ATOM 801 C CA . ARG A 1 105 ? -14.602 1.589 26.952 1.00 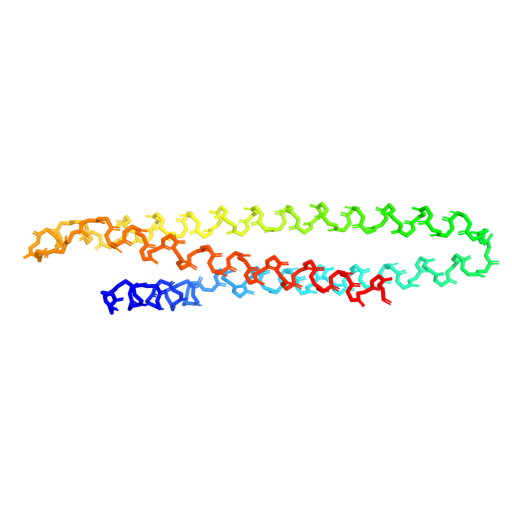67.44 105 ARG A CA 1
ATOM 802 C C . ARG A 1 105 ? -13.402 1.858 26.026 1.00 67.44 105 ARG A C 1
ATOM 804 O O . ARG A 1 105 ? -13.369 1.367 24.902 1.00 67.44 105 ARG A O 1
ATOM 811 N N . TRP A 1 106 ? -12.376 2.554 26.522 1.00 70.50 106 TRP A N 1
ATOM 812 C CA . TRP A 1 106 ? -11.145 2.857 25.779 1.00 70.50 106 TRP A CA 1
ATOM 813 C C . TRP A 1 106 ? -10.329 1.623 25.373 1.00 70.50 106 TRP A C 1
ATOM 815 O O . TRP A 1 106 ? -9.727 1.623 24.304 1.00 70.50 106 TRP A O 1
ATOM 825 N N . GLN A 1 107 ? -10.315 0.557 26.181 1.00 68.19 107 GLN A N 1
ATOM 826 C CA . GLN A 1 107 ? -9.523 -0.646 25.878 1.00 68.19 107 GLN A CA 1
ATOM 827 C C . GLN A 1 107 ? -10.074 -1.415 24.672 1.00 68.19 107 GLN A C 1
ATOM 829 O O . GLN A 1 107 ? -9.307 -2.025 23.929 1.00 68.19 107 GLN A O 1
ATOM 834 N N . ILE A 1 108 ? -11.391 -1.355 24.461 1.00 65.81 108 ILE A N 1
ATOM 835 C CA . ILE A 1 108 ? -12.069 -2.005 23.336 1.00 65.81 108 ILE A CA 1
ATOM 836 C C . ILE A 1 108 ? -11.783 -1.231 22.046 1.00 65.81 108 ILE A C 1
ATOM 838 O O . ILE A 1 108 ? -11.371 -1.822 21.048 1.00 65.81 108 ILE A O 1
ATOM 842 N N . ILE A 1 109 ? -11.916 0.099 22.091 1.00 71.25 109 ILE A N 1
ATOM 843 C CA . ILE A 1 109 ? -11.642 0.979 20.946 1.00 71.25 109 ILE A CA 1
ATOM 844 C C . ILE A 1 109 ? -10.174 0.856 20.518 1.00 71.25 109 ILE A C 1
ATOM 846 O O . ILE A 1 109 ? -9.899 0.658 19.336 1.00 71.25 109 ILE A O 1
ATOM 850 N N . LEU A 1 110 ? -9.236 0.891 21.474 1.00 71.94 110 LEU A N 1
ATOM 851 C CA . LEU A 1 110 ? -7.805 0.734 21.194 1.00 71.94 110 LEU A CA 1
ATOM 852 C C . LEU A 1 110 ? -7.467 -0.651 20.629 1.00 71.94 110 LEU A C 1
ATOM 854 O O . LEU A 1 110 ? -6.698 -0.742 19.676 1.00 71.94 110 LEU A O 1
ATOM 858 N N . GLY A 1 111 ? -8.055 -1.723 21.172 1.00 70.44 111 GLY A N 1
ATOM 859 C CA . GLY A 1 111 ? -7.840 -3.083 20.669 1.00 70.44 111 GLY A CA 1
ATOM 860 C C . GLY A 1 111 ? -8.310 -3.260 19.221 1.00 70.44 111 GLY A C 1
ATOM 861 O O . GLY A 1 111 ? -7.597 -3.872 18.420 1.00 70.44 111 GLY A O 1
ATOM 862 N N . LYS A 1 112 ? -9.468 -2.675 18.878 1.00 71.62 112 LYS A N 1
ATOM 863 C CA . LYS A 1 112 ? -10.043 -2.703 17.524 1.00 71.62 112 LYS A CA 1
ATOM 864 C C . LYS A 1 112 ? -9.230 -1.852 16.546 1.00 71.62 112 LYS A C 1
ATOM 866 O O . LYS A 1 112 ? -8.886 -2.321 15.463 1.00 71.62 112 LYS A O 1
ATOM 871 N N . TRP A 1 113 ? -8.862 -0.635 16.954 1.00 78.12 113 TRP A N 1
ATOM 872 C CA . TRP A 1 113 ? -8.025 0.260 16.153 1.00 78.12 113 TRP A CA 1
ATOM 873 C C . TRP A 1 113 ? -6.662 -0.364 15.840 1.00 78.12 113 TRP A C 1
ATOM 875 O O . TRP A 1 113 ? -6.256 -0.377 14.681 1.00 78.12 113 TRP A O 1
ATOM 885 N N . LEU A 1 114 ? -6.000 -0.972 16.834 1.00 79.69 114 LEU A N 1
ATOM 886 C CA . LEU A 1 114 ? -4.736 -1.687 16.624 1.00 79.69 114 LEU A CA 1
ATOM 887 C C . LEU A 1 114 ? -4.889 -2.865 15.657 1.00 79.69 114 LEU A C 1
ATOM 889 O O . LEU A 1 114 ? -4.013 -3.081 14.826 1.00 79.69 114 LEU A O 1
ATOM 893 N N . GLY A 1 115 ? -6.004 -3.600 15.724 1.00 79.94 115 GLY A N 1
ATOM 894 C CA . GLY A 1 115 ? -6.290 -4.683 14.781 1.00 79.94 115 GLY A CA 1
ATOM 895 C C . GLY A 1 115 ? -6.331 -4.194 13.333 1.00 79.94 115 GLY A C 1
ATOM 896 O O . GLY A 1 115 ? -5.676 -4.774 12.469 1.00 79.94 115 GLY A O 1
ATOM 897 N N . PHE A 1 116 ? -7.039 -3.094 13.071 1.00 81.44 116 PHE A N 1
ATOM 898 C CA . PHE A 1 116 ? -7.106 -2.510 11.728 1.00 81.44 116 PHE A CA 1
ATOM 899 C C . PHE A 1 116 ? -5.794 -1.864 11.290 1.00 81.44 116 PHE A C 1
ATOM 901 O O . PHE A 1 116 ? -5.395 -2.048 10.143 1.00 81.44 116 PHE A O 1
ATOM 908 N N . ALA A 1 117 ? -5.091 -1.179 12.195 1.00 84.88 117 ALA A N 1
ATOM 909 C CA . ALA A 1 117 ? -3.784 -0.599 11.908 1.00 84.88 117 ALA A CA 1
ATOM 910 C C . ALA A 1 117 ? -2.776 -1.676 11.478 1.00 84.88 117 ALA A C 1
ATOM 912 O O . ALA A 1 117 ? -2.097 -1.509 10.467 1.00 84.88 117 ALA A O 1
ATOM 913 N N . ILE A 1 118 ? -2.725 -2.811 12.186 1.00 86.81 118 ILE A N 1
ATOM 914 C CA . ILE A 1 118 ? -1.853 -3.942 11.835 1.00 86.81 118 ILE A CA 1
ATOM 915 C C . ILE A 1 118 ? -2.235 -4.525 10.470 1.00 86.81 118 ILE A C 1
ATOM 917 O O . ILE A 1 118 ? -1.356 -4.751 9.641 1.00 86.81 118 ILE A O 1
ATOM 921 N N . LEU A 1 119 ? -3.529 -4.744 10.214 1.00 86.25 119 LEU A N 1
ATOM 922 C CA . LEU A 1 119 ? -3.999 -5.300 8.941 1.00 86.25 119 LEU A CA 1
ATOM 923 C C . LEU A 1 119 ? -3.658 -4.396 7.752 1.00 86.25 119 LEU A C 1
ATOM 925 O O . LEU A 1 119 ? -3.146 -4.881 6.745 1.00 86.25 119 LEU A O 1
ATOM 929 N N . LEU A 1 120 ? -3.898 -3.089 7.879 1.00 88.38 120 LEU A N 1
ATOM 930 C CA . LEU A 1 120 ? -3.562 -2.118 6.840 1.00 88.38 120 LEU A CA 1
ATOM 931 C C . LEU A 1 120 ? -2.053 -2.004 6.643 1.00 88.38 120 LEU A C 1
ATOM 933 O O . LEU A 1 120 ? -1.596 -1.989 5.507 1.00 88.38 120 LEU A O 1
ATOM 937 N N . THR A 1 121 ? -1.275 -2.005 7.727 1.00 91.31 121 THR A N 1
ATOM 938 C CA . THR A 1 121 ? 0.193 -1.979 7.646 1.00 91.31 121 THR A CA 1
ATOM 939 C C . THR A 1 121 ? 0.720 -3.198 6.892 1.00 91.31 121 THR A C 1
ATOM 941 O O . THR A 1 121 ? 1.558 -3.058 6.006 1.00 91.31 121 THR A O 1
ATOM 944 N N . LEU A 1 122 ? 0.198 -4.392 7.189 1.00 90.94 122 LEU A N 1
ATOM 945 C CA . LEU A 1 122 ? 0.580 -5.620 6.492 1.00 90.94 122 LEU A CA 1
ATOM 946 C C . LEU A 1 122 ? 0.183 -5.570 5.010 1.00 90.94 122 LEU A C 1
ATOM 948 O O . LEU A 1 122 ? 0.965 -5.981 4.158 1.00 90.94 122 LEU A O 1
ATOM 952 N N . TYR A 1 123 ? -0.992 -5.022 4.693 1.00 90.69 123 TYR A N 1
ATOM 953 C CA . TYR A 1 123 ? -1.445 -4.855 3.311 1.00 90.69 123 TYR A CA 1
ATOM 954 C C . TYR A 1 123 ? -0.575 -3.869 2.516 1.00 90.69 123 TYR A C 1
ATOM 956 O O . TYR A 1 123 ? -0.188 -4.170 1.388 1.00 90.69 123 TYR A O 1
ATOM 964 N N . ILE A 1 124 ? -0.203 -2.736 3.121 1.00 94.38 124 ILE A N 1
ATOM 965 C CA . ILE A 1 124 ? 0.731 -1.765 2.533 1.00 94.38 124 ILE A CA 1
ATOM 966 C C . ILE A 1 124 ? 2.089 -2.423 2.293 1.00 94.38 124 ILE A C 1
ATOM 968 O O . ILE A 1 124 ? 2.622 -2.319 1.195 1.00 94.38 124 ILE A O 1
ATOM 972 N N . LEU A 1 125 ? 2.636 -3.132 3.287 1.00 95.06 125 LEU A N 1
ATOM 973 C CA . LEU A 1 125 ? 3.919 -3.827 3.150 1.00 95.06 125 LEU A CA 1
ATOM 974 C C . LEU A 1 125 ? 3.885 -4.878 2.040 1.00 95.06 125 LEU A C 1
ATOM 976 O O . LEU A 1 125 ? 4.843 -4.994 1.283 1.00 95.06 125 LEU A O 1
ATOM 980 N N . PHE A 1 126 ? 2.783 -5.616 1.918 1.00 94.75 126 PHE A N 1
ATOM 981 C CA . PHE A 1 126 ? 2.600 -6.593 0.852 1.00 94.75 126 PHE A CA 1
ATOM 982 C C . PHE A 1 126 ? 2.599 -5.933 -0.534 1.00 94.75 126 PHE A C 1
ATOM 984 O O . PHE A 1 126 ? 3.341 -6.361 -1.415 1.00 94.75 126 PHE A O 1
ATOM 991 N N . LEU A 1 127 ? 1.804 -4.878 -0.724 1.00 95.44 127 LEU A N 1
ATOM 992 C CA . LEU A 1 127 ? 1.676 -4.207 -2.017 1.00 95.44 127 LEU A CA 1
ATOM 993 C C . LEU A 1 127 ? 2.911 -3.385 -2.388 1.00 95.44 127 LEU A C 1
ATOM 995 O O . LEU A 1 127 ? 3.454 -3.554 -3.474 1.00 95.44 127 LEU A O 1
ATOM 999 N N . ALA A 1 128 ? 3.366 -2.507 -1.495 1.00 94.50 128 ALA A N 1
ATOM 1000 C CA . ALA A 1 128 ? 4.525 -1.658 -1.743 1.00 94.50 128 ALA A CA 1
ATOM 1001 C C . ALA A 1 128 ? 5.816 -2.484 -1.804 1.00 94.50 128 ALA A C 1
ATOM 1003 O O . ALA A 1 128 ? 6.648 -2.247 -2.673 1.00 94.50 128 ALA A O 1
ATOM 1004 N N . GLY A 1 129 ? 5.961 -3.491 -0.935 1.00 94.19 129 GLY A N 1
ATOM 1005 C CA . GLY A 1 129 ? 7.090 -4.419 -0.980 1.00 94.19 129 GLY A CA 1
ATOM 1006 C C . GLY A 1 129 ? 7.091 -5.261 -2.254 1.00 94.19 129 GLY A C 1
ATOM 1007 O O . GLY A 1 129 ? 8.129 -5.385 -2.897 1.00 94.19 129 GLY A O 1
ATOM 1008 N N . GLY A 1 130 ? 5.927 -5.772 -2.670 1.00 93.94 130 GLY A N 1
ATOM 1009 C CA . GLY A 1 130 ? 5.776 -6.474 -3.945 1.00 93.94 130 GLY A CA 1
ATOM 1010 C C . GLY A 1 130 ? 6.126 -5.590 -5.141 1.00 93.94 130 GLY A C 1
ATOM 1011 O O . GLY A 1 130 ? 6.848 -6.027 -6.029 1.00 93.94 130 GLY A O 1
ATOM 1012 N N . LEU A 1 131 ? 5.681 -4.332 -5.136 1.00 94.94 131 LEU A N 1
ATOM 1013 C CA . LEU A 1 131 ? 6.008 -3.361 -6.177 1.00 94.94 131 LEU A CA 1
ATOM 1014 C C . LEU A 1 131 ? 7.515 -3.072 -6.238 1.00 94.94 131 LEU A C 1
ATOM 1016 O O . LEU A 1 131 ? 8.088 -3.059 -7.323 1.00 94.94 131 LEU A O 1
ATOM 1020 N N . MET A 1 132 ? 8.167 -2.880 -5.087 1.00 93.44 132 MET A N 1
ATOM 1021 C CA . MET A 1 132 ? 9.613 -2.646 -5.040 1.00 93.44 132 MET A CA 1
ATOM 1022 C C . MET A 1 132 ? 10.409 -3.846 -5.557 1.00 93.44 132 MET A C 1
ATOM 1024 O O . MET A 1 132 ? 11.342 -3.639 -6.318 1.00 93.44 132 MET A O 1
ATOM 1028 N N . LEU A 1 133 ? 10.012 -5.077 -5.213 1.00 93.56 133 LEU A N 1
ATOM 1029 C CA . LEU A 1 133 ? 10.652 -6.304 -5.712 1.00 93.56 133 LEU A CA 1
ATOM 1030 C C . LEU A 1 133 ? 10.489 -6.522 -7.222 1.00 93.56 133 LEU A C 1
ATOM 1032 O O . LEU A 1 133 ? 11.211 -7.323 -7.803 1.00 93.56 133 LEU A O 1
ATOM 1036 N N . ILE A 1 134 ? 9.496 -5.889 -7.847 1.00 91.75 134 ILE A N 1
ATOM 1037 C CA . ILE A 1 134 ? 9.303 -5.959 -9.299 1.00 91.75 134 ILE A CA 1
ATOM 1038 C C . ILE A 1 134 ? 10.231 -4.972 -10.014 1.00 91.75 134 ILE A C 1
ATOM 1040 O O . ILE A 1 134 ? 10.687 -5.254 -11.119 1.00 91.75 134 ILE A O 1
ATOM 1044 N N . VAL A 1 135 ? 10.460 -3.803 -9.410 1.00 88.75 135 VAL A N 1
ATOM 1045 C CA . VAL A 1 135 ? 11.193 -2.696 -10.038 1.00 88.75 135 VAL A CA 1
ATOM 1046 C C . VAL A 1 135 ? 12.704 -2.777 -9.800 1.00 88.75 135 VAL A C 1
ATOM 1048 O O . VAL A 1 135 ? 13.463 -2.366 -10.676 1.00 88.75 135 VAL A O 1
ATOM 1051 N N . TYR A 1 136 ? 13.132 -3.281 -8.639 1.00 86.56 136 TYR A N 1
ATOM 1052 C CA . TYR A 1 136 ? 14.539 -3.440 -8.244 1.00 86.56 136 TYR A CA 1
ATOM 1053 C C . TYR A 1 136 ? 14.972 -4.903 -8.284 1.00 86.56 136 TYR A C 1
ATOM 1055 O O . TYR A 1 136 ? 16.105 -5.154 -8.751 1.00 86.56 136 TYR A O 1
#

Foldseek 3Di:
DVLLQVLLVVLLVLVVVVCLLVVLVVVLVVLLVVLLVVVVVVLVVCVPDNDPVRSVVVLVVSLVVLVVVLVVSLVVSLVVSVVSVVVVCVVPVCVVVVVPDPDDPVSNVSSNVVNSVVSSVVSSCVNNVSSVVSSD

Secondary structure (DSSP, 8-state):
-HHHHHHHHHHHHHHHHTSHHHHHHHHHHHHHHHHHHHHHHHHHHHHHH--HHHHHHHHHHHHHHHHHHHHHHHHHHHHHHHHHHHHHHHHT-TTTTGGGS---HHHHHHHHHHHHHHHHHHHHHHHHH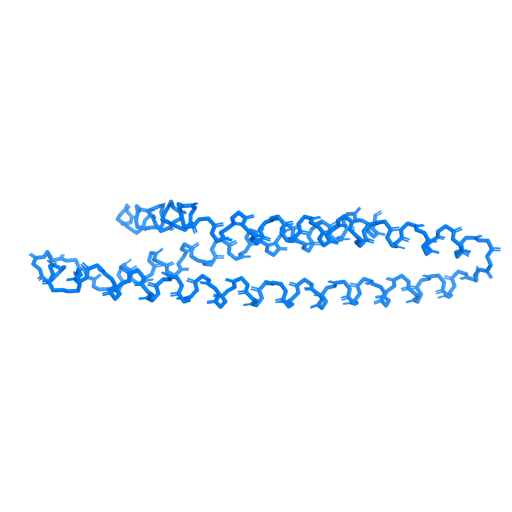HHHHHH-

Sequence (136 aa):
MTTTLIFTQLTIREAQRRKILWVGLLMGLVFLALFAVGFHYIVAEMDKYASLEEALTITGVLLTAGLYAVDLLVILMAVLISVAAVSGEIESHTVDVLVTKPIHRWQIILGKWLGFAILLTLYILFLAGGLMLIVY